Protein AF-A0A101WJJ1-F1 (afdb_monomer_lite)

Structure (mmCIF, N/CA/C/O backbone):
data_AF-A0A101WJJ1-F1
#
_entry.id   AF-A0A101WJJ1-F1
#
loop_
_atom_site.group_PDB
_atom_site.id
_atom_site.type_symbol
_atom_site.label_atom_id
_atom_site.label_alt_id
_atom_site.label_comp_id
_atom_site.label_asym_id
_atom_site.label_entity_id
_atom_site.label_seq_id
_atom_site.pdbx_PDB_ins_code
_atom_site.Cartn_x
_atom_site.Cartn_y
_atom_site.Cartn_z
_atom_site.occupancy
_atom_site.B_iso_or_equiv
_atom_site.auth_seq_id
_atom_site.auth_comp_id
_atom_site.auth_asym_id
_atom_site.auth_atom_id
_atom_site.pdbx_PDB_model_num
ATOM 1 N N . MET A 1 1 ? -9.192 2.377 23.692 1.00 79.06 1 MET A N 1
ATOM 2 C CA . MET A 1 1 ? -8.412 3.041 22.620 1.00 79.06 1 MET A CA 1
ATOM 3 C C . MET A 1 1 ? -8.232 2.015 21.524 1.00 79.06 1 MET A C 1
ATOM 5 O O . MET A 1 1 ? -8.063 0.861 21.877 1.00 79.06 1 MET A O 1
ATOM 9 N N . HIS A 1 2 ? -8.340 2.397 20.256 1.00 86.44 2 HIS A N 1
ATOM 10 C CA . HIS A 1 2 ? -8.166 1.474 19.135 1.00 86.44 2 HIS A CA 1
ATOM 11 C C . HIS A 1 2 ? -7.116 2.035 18.180 1.00 86.44 2 HIS A C 1
ATOM 13 O O . HIS A 1 2 ? -6.991 3.258 18.056 1.00 86.44 2 HIS A O 1
ATOM 19 N N . PHE A 1 3 ? -6.384 1.140 17.533 1.00 87.38 3 PHE A N 1
ATOM 20 C CA . PHE A 1 3 ? -5.294 1.421 16.612 1.00 87.38 3 PHE A CA 1
ATOM 21 C C . PHE A 1 3 ? -5.567 0.712 15.295 1.00 87.38 3 PHE A C 1
ATOM 23 O O . PHE A 1 3 ? -6.007 -0.435 15.298 1.00 87.38 3 PHE A O 1
ATOM 30 N N . LEU A 1 4 ? -5.295 1.388 14.184 1.00 89.50 4 LEU A N 1
ATOM 31 C CA . LEU A 1 4 ? -5.219 0.733 12.885 1.00 89.50 4 LEU A CA 1
ATOM 32 C C . LEU A 1 4 ? -3.773 0.270 12.694 1.00 89.50 4 LEU A C 1
ATOM 34 O O . LEU A 1 4 ? -2.851 1.089 12.707 1.00 89.50 4 LEU A O 1
ATOM 38 N N . ILE A 1 5 ? -3.583 -1.034 12.561 1.00 90.75 5 ILE A N 1
ATOM 39 C CA . ILE A 1 5 ? -2.303 -1.649 12.225 1.00 90.75 5 ILE A CA 1
ATOM 40 C C . ILE A 1 5 ? -2.316 -1.884 10.722 1.00 90.75 5 ILE A C 1
ATOM 42 O O . ILE A 1 5 ? -3.301 -2.407 10.200 1.00 90.75 5 ILE A O 1
ATOM 46 N N . VAL A 1 6 ? -1.257 -1.460 10.041 1.00 90.88 6 VAL A N 1
ATOM 47 C CA . VAL A 1 6 ? -1.118 -1.576 8.591 1.00 90.88 6 VAL A CA 1
ATOM 48 C C . VAL A 1 6 ? 0.263 -2.123 8.263 1.00 90.88 6 VAL A C 1
ATOM 50 O O . VAL A 1 6 ? 1.258 -1.664 8.819 1.00 90.88 6 VAL A O 1
ATOM 53 N N . ASP A 1 7 ? 0.309 -3.073 7.347 1.00 92.38 7 ASP A N 1
ATOM 54 C CA . ASP A 1 7 ? 1.522 -3.630 6.766 1.00 92.38 7 ASP A CA 1
ATOM 55 C C . ASP A 1 7 ? 1.484 -3.392 5.253 1.00 92.38 7 ASP A C 1
ATOM 57 O O . ASP A 1 7 ? 0.429 -3.525 4.625 1.00 92.38 7 ASP A O 1
ATOM 61 N N . PHE A 1 8 ? 2.602 -2.961 4.678 1.00 93.00 8 PHE A N 1
ATOM 62 C CA . PHE A 1 8 ? 2.689 -2.597 3.269 1.00 93.00 8 PHE A CA 1
ATOM 63 C C . PHE A 1 8 ? 3.858 -3.300 2.603 1.00 93.00 8 PHE A C 1
ATOM 65 O O . PHE A 1 8 ? 5.008 -3.112 2.998 1.00 93.00 8 PHE A O 1
ATOM 72 N N . GLU A 1 9 ? 3.575 -3.945 1.476 1.00 93.88 9 GLU A N 1
ATOM 73 C CA . GLU A 1 9 ? 4.617 -4.390 0.560 1.00 93.88 9 GLU A CA 1
ATOM 74 C C . GLU A 1 9 ? 4.823 -3.369 -0.552 1.00 93.88 9 GLU A C 1
ATOM 76 O O . GLU A 1 9 ? 3.885 -2.718 -1.025 1.00 93.88 9 GLU A O 1
ATOM 81 N N . PHE A 1 10 ? 6.071 -3.238 -0.999 1.00 91.94 10 PHE A N 1
ATOM 82 C CA . PHE A 1 10 ? 6.473 -2.223 -1.967 1.00 91.94 10 PHE A CA 1
ATOM 83 C C . PHE A 1 10 ? 7.179 -2.822 -3.180 1.00 91.94 10 PHE A C 1
ATOM 85 O O . PHE A 1 10 ? 7.909 -3.807 -3.074 1.00 91.94 10 PHE A O 1
ATOM 92 N N . THR A 1 11 ? 7.066 -2.151 -4.331 1.00 90.00 11 THR A N 1
ATOM 93 C CA . THR A 1 11 ? 7.931 -2.443 -5.475 1.00 90.00 11 THR A CA 1
ATOM 94 C C . THR A 1 11 ? 9.398 -2.290 -5.083 1.00 90.00 11 THR A C 1
ATOM 96 O O . THR A 1 11 ? 9.825 -1.299 -4.481 1.00 90.00 11 THR A O 1
ATOM 99 N N . MET A 1 12 ? 10.203 -3.277 -5.475 1.00 84.44 12 MET A N 1
ATOM 100 C CA . MET A 1 12 ? 11.640 -3.285 -5.231 1.00 84.44 12 MET A CA 1
ATOM 101 C C . MET A 1 12 ? 12.427 -3.349 -6.538 1.00 84.44 12 MET A C 1
ATOM 103 O O . MET A 1 12 ? 12.060 -4.027 -7.500 1.00 84.44 12 MET A O 1
ATOM 107 N N . HIS A 1 13 ? 13.557 -2.643 -6.555 1.00 76.06 13 HIS A N 1
ATOM 108 C CA . HIS A 1 13 ? 14.521 -2.685 -7.648 1.00 76.06 13 HIS A CA 1
ATOM 109 C C . HIS A 1 13 ? 15.937 -2.813 -7.087 1.00 76.06 13 HIS A C 1
ATOM 111 O O . HIS A 1 13 ? 16.302 -2.088 -6.150 1.00 76.06 13 HIS A O 1
ATOM 117 N N . LYS A 1 14 ? 16.776 -3.673 -7.681 1.00 70.31 14 LYS A N 1
ATOM 118 C CA . LYS A 1 14 ? 18.210 -3.742 -7.347 1.00 70.31 14 LYS A CA 1
ATOM 119 C C . LYS A 1 14 ? 18.856 -2.361 -7.454 1.00 70.31 14 LYS A C 1
ATOM 121 O O . LYS A 1 14 ? 18.474 -1.558 -8.303 1.00 70.31 14 LYS A O 1
ATOM 126 N N . ARG A 1 15 ? 19.824 -2.070 -6.571 1.00 62.88 15 ARG A N 1
ATOM 127 C CA . ARG A 1 15 ? 20.558 -0.784 -6.537 1.00 62.88 15 ARG A CA 1
ATOM 128 C C . ARG A 1 15 ? 21.272 -0.475 -7.861 1.00 62.88 15 ARG A C 1
ATOM 130 O O . ARG A 1 15 ? 21.386 0.694 -8.212 1.00 62.88 15 ARG A O 1
ATOM 137 N N . TYR A 1 16 ? 21.712 -1.497 -8.594 1.00 57.88 16 TYR A N 1
ATOM 138 C CA . TYR A 1 16 ? 22.286 -1.353 -9.932 1.00 57.88 16 TYR A CA 1
ATOM 139 C C . TYR A 1 16 ? 21.177 -1.295 -10.990 1.00 57.88 16 T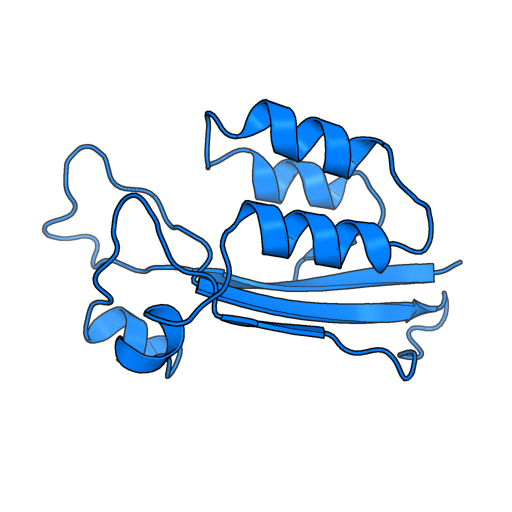YR A C 1
ATOM 141 O O . TYR A 1 16 ? 20.278 -2.131 -10.989 1.00 57.88 16 TYR A O 1
ATOM 149 N N . GLY A 1 17 ? 21.238 -0.301 -11.882 1.00 60.09 17 GLY A N 1
ATOM 150 C CA . GLY A 1 17 ? 20.276 -0.141 -12.979 1.00 60.09 17 GLY A CA 1
ATOM 151 C C . GLY A 1 17 ? 18.975 0.584 -12.618 1.00 60.09 17 GLY A C 1
ATOM 152 O O . GLY A 1 17 ? 18.056 0.584 -13.431 1.00 60.09 17 GLY A O 1
ATOM 153 N N . ARG A 1 18 ? 18.872 1.218 -11.438 1.00 61.28 18 ARG A N 1
ATOM 154 C CA . ARG A 1 18 ? 17.697 2.045 -11.118 1.00 61.28 18 ARG A CA 1
ATOM 155 C C . ARG A 1 18 ? 17.598 3.224 -12.094 1.00 61.28 18 ARG A C 1
ATOM 157 O O . ARG A 1 18 ? 18.594 3.937 -12.266 1.00 61.28 18 ARG A O 1
ATOM 164 N N . PRO A 1 19 ? 16.418 3.479 -12.687 1.00 65.00 19 PRO A N 1
ATOM 165 C CA . PRO A 1 19 ? 16.160 4.728 -13.388 1.00 65.00 19 PRO A CA 1
ATOM 166 C C . PRO A 1 19 ? 16.512 5.921 -12.493 1.00 65.00 19 PRO A C 1
ATOM 168 O O . PRO A 1 19 ? 16.314 5.872 -11.279 1.00 65.00 19 PRO A O 1
ATOM 171 N N . ARG A 1 20 ? 17.003 7.019 -13.087 1.00 69.56 20 ARG A N 1
ATOM 172 C CA . ARG A 1 20 ? 17.321 8.260 -12.345 1.00 69.56 20 ARG A CA 1
ATOM 173 C C . ARG A 1 20 ? 16.147 8.774 -11.506 1.00 69.56 20 ARG A C 1
ATOM 175 O O . ARG A 1 20 ? 16.364 9.459 -10.514 1.00 69.56 20 ARG A O 1
ATOM 182 N N . VAL A 1 21 ? 14.928 8.444 -11.915 1.00 76.44 21 VAL A N 1
ATOM 183 C CA . VAL A 1 21 ? 13.694 8.729 -11.196 1.00 76.44 21 VAL A CA 1
ATOM 184 C C . VAL A 1 21 ? 13.059 7.379 -10.899 1.00 76.44 21 VAL A C 1
ATOM 186 O O . VAL A 1 21 ? 12.402 6.828 -11.764 1.00 76.44 21 VAL A O 1
ATOM 189 N N . TRP A 1 22 ? 13.313 6.806 -9.726 1.00 82.69 22 TRP A N 1
ATOM 190 C CA . TRP A 1 22 ? 12.659 5.581 -9.262 1.00 82.69 22 TRP A CA 1
ATOM 191 C C . TRP A 1 22 ? 12.261 5.755 -7.803 1.00 82.69 22 TRP A C 1
ATOM 193 O O . TRP A 1 22 ? 13.031 6.302 -7.008 1.00 82.69 22 TRP A O 1
ATOM 203 N N . PHE A 1 23 ? 11.073 5.281 -7.450 1.00 83.88 23 PHE A N 1
ATOM 204 C CA . PHE A 1 23 ? 10.584 5.254 -6.080 1.00 83.88 23 PHE A CA 1
ATOM 205 C C . PHE A 1 23 ? 9.713 4.013 -5.870 1.00 83.88 23 PHE A C 1
ATOM 207 O O . PHE A 1 23 ? 9.075 3.563 -6.823 1.00 83.88 23 PHE 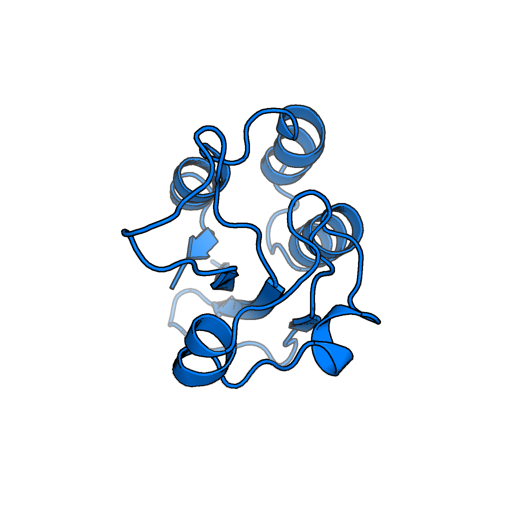A O 1
ATOM 214 N N . PRO A 1 24 ? 9.704 3.464 -4.645 1.00 86.69 24 PRO A N 1
ATOM 215 C CA . PRO A 1 24 ? 8.841 2.345 -4.313 1.00 86.69 24 PRO A CA 1
ATOM 216 C C . PRO A 1 24 ? 7.372 2.776 -4.366 1.00 86.69 24 PRO A C 1
ATOM 218 O O . PRO A 1 24 ? 7.017 3.872 -3.930 1.00 86.69 24 PRO A O 1
ATOM 221 N N . GLU A 1 25 ? 6.526 1.892 -4.876 1.00 91.00 25 GLU A N 1
ATOM 222 C CA . GLU A 1 25 ? 5.067 2.008 -4.870 1.00 91.00 25 GLU A CA 1
ATOM 223 C C . GLU A 1 25 ? 4.489 0.862 -4.045 1.00 91.00 25 GLU A C 1
ATOM 225 O O . GLU A 1 25 ? 5.048 -0.231 -4.062 1.00 91.00 25 GLU A O 1
ATOM 230 N N . ILE A 1 26 ? 3.389 1.099 -3.330 1.00 93.44 26 ILE A N 1
ATOM 231 C CA . ILE A 1 26 ? 2.698 0.050 -2.567 1.00 93.44 26 ILE A CA 1
ATOM 232 C C . ILE A 1 26 ? 2.071 -0.939 -3.551 1.00 93.44 26 ILE A C 1
ATOM 234 O O . ILE A 1 26 ? 1.417 -0.513 -4.504 1.00 93.44 26 ILE A O 1
ATOM 238 N N . ILE A 1 27 ? 2.269 -2.233 -3.311 1.00 95.44 27 ILE A N 1
ATOM 239 C CA . ILE A 1 27 ? 1.745 -3.331 -4.141 1.00 95.44 27 ILE A CA 1
ATOM 240 C C . ILE A 1 27 ? 0.882 -4.321 -3.367 1.00 95.44 27 ILE A C 1
ATOM 242 O O . ILE A 1 27 ? 0.094 -5.040 -3.975 1.00 95.44 27 ILE A O 1
ATOM 246 N N . GLU A 1 28 ? 0.956 -4.300 -2.042 1.00 96.69 28 GLU A N 1
ATOM 247 C CA . GLU A 1 28 ? 0.033 -4.995 -1.154 1.00 96.69 28 GLU A CA 1
ATOM 248 C C . GLU A 1 28 ? -0.181 -4.156 0.099 1.00 96.69 28 GLU A C 1
ATOM 250 O O . GLU A 1 28 ? 0.696 -3.403 0.529 1.00 96.69 28 GLU A O 1
ATOM 255 N N . VAL A 1 29 ? -1.369 -4.281 0.669 1.00 95.38 29 VAL A N 1
ATOM 256 C CA . VAL A 1 29 ? -1.698 -3.763 1.986 1.00 95.38 29 VAL A CA 1
ATOM 257 C C . VAL A 1 29 ? -2.392 -4.850 2.787 1.00 95.38 29 VAL A C 1
ATOM 259 O O . VAL A 1 29 ? -3.365 -5.432 2.309 1.00 95.38 29 VAL A O 1
ATOM 262 N N . GLY A 1 30 ? -1.934 -5.056 4.015 1.00 95.75 30 GLY A N 1
ATOM 263 C CA . GLY A 1 30 ? -2.671 -5.740 5.068 1.00 95.75 30 GLY A CA 1
ATOM 264 C C . GLY A 1 30 ? -3.055 -4.746 6.156 1.00 95.75 30 GLY A C 1
ATOM 265 O O . GLY A 1 30 ? -2.272 -3.864 6.501 1.00 95.75 30 GLY A O 1
ATOM 266 N N . ALA A 1 31 ? -4.267 -4.837 6.695 1.00 94.81 31 ALA A N 1
ATOM 267 C CA . ALA A 1 31 ? -4.700 -3.981 7.789 1.00 94.81 31 ALA A CA 1
ATOM 268 C C . ALA A 1 31 ? -5.665 -4.676 8.749 1.00 94.81 31 ALA A C 1
ATOM 270 O O . ALA A 1 31 ? -6.513 -5.477 8.354 1.00 94.81 31 ALA A O 1
ATOM 271 N N . VAL A 1 32 ? -5.564 -4.316 10.027 1.00 94.56 32 VAL A N 1
ATOM 272 C CA . VAL A 1 32 ? -6.437 -4.804 11.100 1.00 94.56 32 VAL A CA 1
ATOM 273 C C . VAL A 1 32 ? -6.566 -3.746 12.190 1.00 94.56 32 VAL A C 1
ATOM 275 O O . VAL A 1 32 ? -5.657 -2.947 12.419 1.00 94.56 32 VAL A O 1
ATOM 278 N N . VAL A 1 33 ? -7.704 -3.722 12.879 1.00 91.88 33 VAL A N 1
ATOM 279 C CA . VAL A 1 33 ? -7.884 -2.870 14.060 1.00 91.88 33 VAL A CA 1
ATOM 280 C C . VAL A 1 33 ? -7.513 -3.655 15.311 1.00 91.88 33 VAL A C 1
ATOM 282 O O . VAL A 1 33 ? -7.974 -4.776 15.492 1.00 91.88 33 VAL A O 1
ATOM 285 N N . ALA A 1 34 ? -6.726 -3.054 16.198 1.00 91.50 34 ALA A N 1
ATOM 286 C CA . ALA A 1 34 ? -6.422 -3.597 17.517 1.00 91.50 34 ALA A CA 1
ATOM 287 C C . ALA A 1 34 ? -6.905 -2.655 18.623 1.00 91.50 34 ALA A C 1
ATOM 289 O O . ALA A 1 34 ? -6.950 -1.436 18.438 1.00 91.50 34 ALA A O 1
ATOM 290 N N . ASP A 1 35 ? -7.267 -3.195 19.781 1.00 90.81 35 ASP A N 1
ATOM 291 C CA . ASP A 1 35 ? -7.579 -2.388 20.960 1.00 90.81 35 ASP A CA 1
ATOM 292 C C . ASP A 1 35 ? -6.319 -1.960 21.745 1.00 90.81 35 ASP A C 1
ATOM 294 O O . ASP A 1 35 ? -5.178 -2.190 21.344 1.00 90.81 35 ASP A O 1
ATOM 298 N N . GLY A 1 36 ? -6.528 -1.297 22.886 1.00 87.00 36 GLY A N 1
ATOM 299 C CA . GLY A 1 36 ? -5.459 -0.791 23.750 1.00 87.00 36 GLY A CA 1
ATOM 300 C C . GLY A 1 36 ? -4.627 -1.868 24.444 1.00 87.00 36 GLY A C 1
ATOM 301 O O . GLY A 1 36 ? -3.603 -1.535 25.034 1.00 87.00 36 GLY A O 1
ATOM 302 N N . TYR A 1 37 ? -5.061 -3.124 24.375 1.00 91.88 37 TYR A N 1
ATOM 303 C CA . TYR A 1 37 ? -4.393 -4.291 24.939 1.00 91.88 37 TYR A CA 1
ATOM 304 C C . TYR A 1 37 ? -3.760 -5.170 23.850 1.00 91.88 37 TYR A C 1
ATOM 306 O O . TYR A 1 37 ? -3.169 -6.199 24.169 1.00 91.88 37 TYR A O 1
ATOM 314 N N . GLY A 1 38 ? -3.849 -4.759 22.578 1.00 86.00 38 GLY A N 1
ATOM 315 C CA . GLY A 1 38 ? -3.319 -5.501 21.436 1.00 86.00 38 GLY A CA 1
ATOM 316 C C . GLY A 1 38 ? -4.241 -6.614 20.936 1.00 86.00 38 GLY A C 1
ATOM 317 O O . GLY A 1 38 ? -3.803 -7.441 20.140 1.00 86.00 38 GLY A O 1
ATOM 318 N N . VAL A 1 39 ? -5.505 -6.654 21.375 1.00 92.00 39 VAL A N 1
ATOM 319 C CA . VAL A 1 39 ? -6.480 -7.632 20.878 1.00 92.00 39 VAL A CA 1
ATOM 320 C C . VAL A 1 39 ? -6.942 -7.208 19.488 1.00 92.00 39 VAL A C 1
ATOM 322 O O . VAL A 1 39 ? -7.489 -6.114 19.319 1.00 92.00 39 VAL A O 1
ATOM 325 N N . LEU A 1 40 ? -6.711 -8.075 18.498 1.00 91.31 40 LEU A N 1
ATOM 326 C CA . LEU A 1 40 ? -7.158 -7.871 17.120 1.00 91.31 40 LEU A CA 1
ATOM 327 C C . LEU A 1 40 ? -8.680 -8.009 17.025 1.00 91.31 40 LEU A C 1
ATOM 329 O O . LEU A 1 40 ? -9.271 -8.910 17.615 1.00 91.31 40 LEU A O 1
ATOM 333 N N . GLN A 1 41 ? -9.302 -7.114 16.270 1.00 88.81 41 GLN A N 1
ATOM 334 C CA . GLN A 1 41 ? -10.716 -7.175 15.915 1.00 88.81 41 GLN A CA 1
ATOM 335 C C . GLN A 1 41 ? -10.921 -8.108 14.714 1.00 88.81 41 GLN A C 1
ATOM 337 O O . GLN A 1 41 ? -10.028 -8.262 13.883 1.00 88.81 41 GLN A O 1
ATOM 342 N N . ASP A 1 42 ? -12.131 -8.653 14.568 1.00 86.44 42 ASP A N 1
ATOM 343 C CA . ASP A 1 42 ? -12.465 -9.615 13.501 1.00 86.44 42 ASP A CA 1
ATOM 344 C C . ASP A 1 42 ? -12.375 -9.026 12.081 1.00 86.44 42 ASP A C 1
ATOM 346 O O . ASP A 1 42 ? -12.327 -9.754 11.090 1.00 86.44 42 ASP A O 1
ATOM 350 N N . THR A 1 43 ? -12.376 -7.696 11.955 1.00 82.94 43 THR A N 1
ATOM 351 C CA . THR A 1 43 ? -12.294 -7.025 10.653 1.00 82.94 43 THR A CA 1
ATOM 352 C C . THR A 1 43 ? -10.843 -6.909 10.200 1.00 82.94 43 THR A C 1
ATOM 354 O O . THR A 1 43 ? -10.093 -6.055 10.678 1.00 82.94 43 THR A O 1
ATOM 357 N N . VAL A 1 44 ? -10.480 -7.746 9.230 1.00 91.75 44 VAL A N 1
ATOM 358 C CA . VAL A 1 44 ? -9.189 -7.729 8.535 1.00 91.75 44 VAL A CA 1
ATOM 359 C C . VAL A 1 44 ? -9.404 -7.285 7.090 1.00 91.75 44 VAL A C 1
ATOM 361 O O . VAL A 1 44 ? -10.406 -7.627 6.462 1.00 91.75 44 VAL A O 1
ATOM 364 N N . TYR A 1 45 ? -8.453 -6.531 6.556 1.00 95.38 45 TYR A N 1
ATOM 365 C CA . TYR A 1 45 ? -8.432 -6.080 5.174 1.00 95.38 45 TYR A CA 1
ATOM 366 C C . TYR A 1 45 ? -7.110 -6.464 4.531 1.00 95.38 45 TYR A C 1
ATOM 368 O O . TYR A 1 45 ? -6.058 -6.230 5.111 1.00 95.38 45 TYR A O 1
ATOM 376 N N . ASN A 1 46 ? -7.171 -7.038 3.333 1.00 97.06 46 ASN A N 1
ATOM 377 C CA . ASN A 1 46 ? -6.000 -7.294 2.507 1.00 97.06 46 ASN A CA 1
ATOM 378 C C . ASN A 1 46 ? -6.338 -6.970 1.056 1.00 97.06 46 ASN A C 1
ATOM 380 O O . ASN A 1 46 ? -7.434 -7.300 0.592 1.00 97.06 46 ASN A O 1
ATOM 384 N N . ALA A 1 47 ? -5.416 -6.335 0.342 1.00 97.62 47 ALA A N 1
ATOM 385 C CA . ALA A 1 47 ? -5.591 -6.050 -1.075 1.00 97.62 47 ALA A CA 1
ATOM 386 C C . ALA A 1 47 ? -4.250 -5.900 -1.794 1.00 97.62 47 ALA A C 1
ATOM 388 O O . ALA A 1 47 ? -3.342 -5.238 -1.294 1.00 97.62 47 ALA A O 1
ATOM 389 N N . PHE A 1 48 ? -4.179 -6.415 -3.023 1.00 98.31 48 PHE A N 1
ATOM 390 C CA . PHE A 1 48 ? -3.138 -6.016 -3.964 1.00 98.31 48 PHE A CA 1
ATOM 391 C C . PHE A 1 48 ? -3.440 -4.633 -4.528 1.00 98.31 48 PHE A C 1
ATOM 393 O O . PHE A 1 48 ? -4.588 -4.317 -4.853 1.00 98.31 48 PHE A O 1
ATOM 400 N N . VAL A 1 49 ? -2.400 -3.821 -4.674 1.00 96.62 49 VAL A N 1
ATOM 401 C CA . VAL A 1 49 ? -2.471 -2.460 -5.205 1.00 96.62 49 VAL A CA 1
ATOM 402 C C . VAL A 1 49 ? -1.739 -2.421 -6.537 1.00 96.62 49 VAL A C 1
ATOM 404 O O . VAL A 1 49 ? -0.619 -2.912 -6.659 1.00 96.62 49 VAL A O 1
ATOM 407 N N . LYS A 1 50 ? -2.371 -1.837 -7.554 1.00 96.44 50 LYS A N 1
ATOM 408 C CA . LYS A 1 50 ? -1.769 -1.702 -8.878 1.00 96.44 50 LYS A CA 1
ATOM 409 C C . LYS A 1 50 ? -0.846 -0.474 -8.923 1.00 96.44 50 LYS A C 1
ATOM 411 O O . LYS A 1 50 ? -1.354 0.647 -8.830 1.00 96.44 50 LYS A O 1
ATOM 416 N N . PRO A 1 51 ? 0.477 -0.643 -9.113 1.00 92.75 51 PRO A N 1
ATOM 417 C CA . PRO A 1 51 ? 1.399 0.476 -9.258 1.00 92.75 51 PRO A CA 1
ATOM 418 C C . PRO A 1 51 ? 1.145 1.226 -10.571 1.00 92.75 51 PRO A C 1
ATOM 420 O O . PRO A 1 51 ? 0.850 0.624 -11.607 1.00 92.75 51 PRO A O 1
ATOM 423 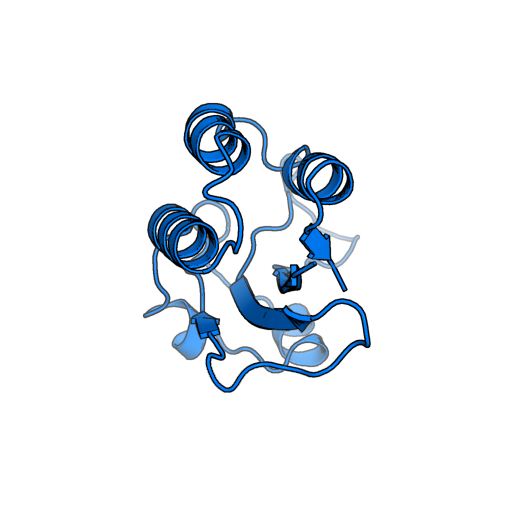N N . GLN A 1 52 ? 1.269 2.552 -10.529 1.00 91.56 52 GLN A N 1
ATOM 424 C CA . GLN A 1 52 ? 0.971 3.440 -11.652 1.00 91.56 52 GLN A CA 1
ATOM 425 C C . GLN A 1 52 ? 2.233 3.832 -12.425 1.00 91.56 52 GLN A C 1
ATOM 427 O O . GLN A 1 52 ? 2.196 3.922 -13.653 1.00 91.56 52 GLN A O 1
ATOM 432 N N . PHE A 1 53 ? 3.344 4.084 -11.730 1.00 87.50 53 PHE A N 1
ATOM 433 C CA . PHE A 1 53 ? 4.567 4.590 -12.360 1.00 87.50 53 PHE A CA 1
ATOM 434 C C . PHE A 1 53 ? 5.462 3.457 -12.872 1.00 87.50 53 PHE A C 1
ATOM 436 O O . PHE A 1 53 ? 6.026 3.560 -13.962 1.00 87.50 53 PHE A O 1
ATOM 443 N N . TRP A 1 54 ? 5.548 2.360 -12.119 1.00 89.38 54 TRP A N 1
ATOM 444 C CA . TRP A 1 54 ? 6.357 1.179 -12.420 1.00 89.38 54 TRP A CA 1
ATOM 445 C C . TRP A 1 54 ? 5.484 -0.087 -12.388 1.00 89.38 54 TRP A C 1
ATOM 447 O O . TRP A 1 54 ? 5.637 -0.922 -11.499 1.00 89.38 54 TRP A O 1
ATOM 457 N N . PRO A 1 55 ? 4.578 -0.277 -13.371 1.00 91.50 55 PRO A N 1
ATOM 458 C CA . PRO A 1 55 ? 3.558 -1.333 -13.348 1.00 91.50 55 PRO A CA 1
ATOM 459 C C . PRO A 1 55 ? 4.102 -2.766 -13.488 1.00 91.50 55 PRO A C 1
ATOM 461 O O . PRO A 1 55 ? 3.323 -3.717 -13.463 1.00 91.50 55 PRO A O 1
ATOM 464 N N . ARG A 1 56 ? 5.415 -2.935 -13.692 1.00 92.25 56 ARG A N 1
ATOM 465 C CA . ARG A 1 56 ? 6.065 -4.238 -13.871 1.00 92.25 56 ARG A CA 1
ATOM 466 C C . ARG A 1 56 ? 6.831 -4.636 -12.614 1.00 92.25 56 ARG A C 1
ATOM 468 O O . ARG A 1 56 ? 7.775 -3.947 -12.227 1.00 92.25 56 ARG A O 1
ATOM 475 N N . ILE A 1 57 ? 6.466 -5.776 -12.037 1.00 92.00 57 ILE A N 1
ATOM 476 C CA . ILE A 1 57 ? 7.183 -6.409 -10.930 1.00 92.00 57 ILE A CA 1
ATOM 477 C C . ILE A 1 57 ? 8.445 -7.083 -11.466 1.00 92.00 57 ILE A C 1
ATOM 479 O O . ILE A 1 57 ? 8.422 -7.778 -12.483 1.00 92.00 57 ILE A O 1
ATOM 483 N N . SER A 1 58 ? 9.565 -6.844 -10.786 1.00 90.38 58 SER A N 1
ATOM 484 C CA . SER A 1 58 ? 10.830 -7.519 -11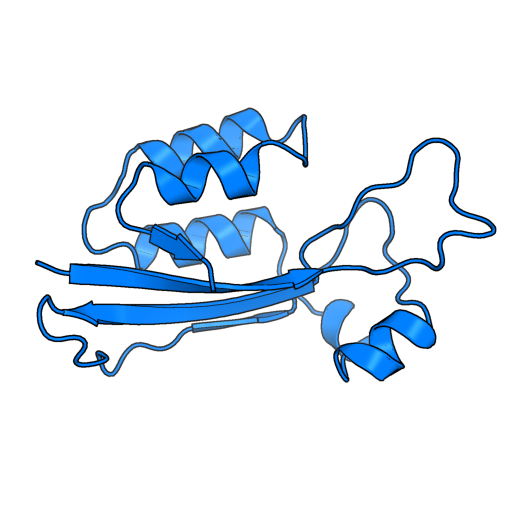.071 1.00 90.38 58 SER A CA 1
ATOM 485 C C . SER A 1 58 ? 10.862 -8.903 -10.421 1.00 90.38 58 SER A C 1
ATOM 487 O O . SER A 1 58 ? 10.260 -9.106 -9.369 1.00 90.38 58 SER A O 1
ATOM 489 N N . GLU A 1 59 ? 11.624 -9.839 -10.992 1.00 90.88 59 GLU A N 1
ATOM 490 C CA . GLU A 1 59 ? 11.817 -11.172 -10.396 1.00 90.88 59 GLU A CA 1
ATOM 491 C C . GLU A 1 59 ? 12.365 -11.096 -8.966 1.00 90.88 59 GLU A C 1
ATOM 493 O O . GLU A 1 59 ? 11.969 -11.879 -8.112 1.00 90.88 59 GLU A O 1
ATOM 498 N N . ASP A 1 60 ? 13.226 -10.115 -8.679 1.00 89.00 60 ASP A N 1
ATOM 499 C CA . ASP A 1 60 ? 13.747 -9.887 -7.330 1.00 89.00 60 ASP A CA 1
ATOM 500 C C . ASP A 1 60 ? 12.644 -9.479 -6.349 1.00 89.00 60 ASP A C 1
ATOM 502 O O . ASP A 1 60 ? 12.618 -9.941 -5.212 1.00 89.00 60 ASP A O 1
ATOM 506 N N . CYS A 1 61 ? 11.726 -8.613 -6.785 1.00 91.00 61 CYS A N 1
ATOM 507 C CA . CYS A 1 61 ? 10.596 -8.193 -5.968 1.00 91.00 61 CYS A CA 1
ATOM 508 C C . CYS A 1 61 ? 9.673 -9.384 -5.681 1.00 91.00 61 CYS A C 1
ATOM 510 O O . CYS A 1 61 ? 9.287 -9.582 -4.531 1.00 91.00 61 CYS A O 1
ATOM 512 N N . THR A 1 62 ? 9.390 -10.218 -6.687 1.00 94.19 62 THR A N 1
ATOM 513 C CA . THR A 1 62 ? 8.669 -11.486 -6.496 1.00 94.19 62 THR A CA 1
ATOM 514 C C . THR A 1 62 ? 9.424 -12.435 -5.566 1.00 94.19 62 THR A C 1
ATOM 516 O O . THR A 1 62 ? 8.813 -13.051 -4.706 1.00 94.19 62 THR A O 1
ATOM 519 N N . GLY A 1 63 ? 10.748 -12.542 -5.682 1.00 92.88 63 GLY A N 1
ATOM 520 C CA . GLY A 1 63 ? 11.553 -13.421 -4.831 1.00 92.88 63 GLY A CA 1
ATOM 521 C C . GLY A 1 63 ? 11.543 -13.034 -3.349 1.00 92.88 63 GLY A C 1
ATOM 522 O O . GLY A 1 63 ? 11.719 -13.902 -2.499 1.00 92.88 63 GLY A O 1
ATOM 523 N N . ILE A 1 64 ? 11.335 -11.750 -3.041 1.00 91.19 64 ILE A N 1
ATOM 524 C CA . ILE A 1 64 ? 11.256 -11.233 -1.666 1.0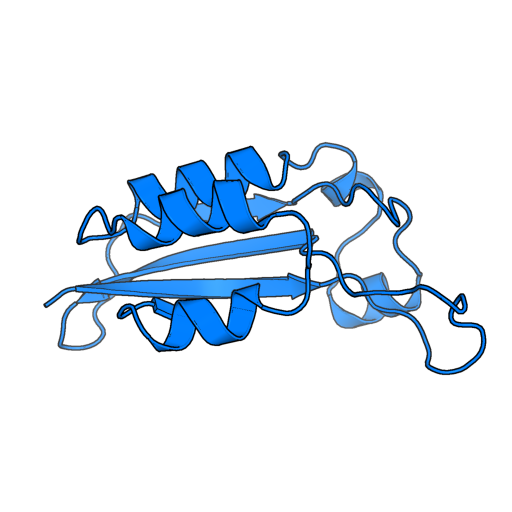0 91.19 64 ILE A CA 1
ATOM 525 C C . ILE A 1 64 ? 9.824 -11.297 -1.125 1.00 91.19 64 ILE A C 1
ATOM 527 O O . ILE A 1 64 ? 9.623 -11.758 -0.008 1.00 91.19 64 ILE A O 1
ATOM 531 N N . THR A 1 65 ? 8.850 -10.832 -1.908 1.00 92.62 65 THR A N 1
ATOM 532 C CA . THR A 1 65 ? 7.456 -10.642 -1.455 1.00 92.62 65 THR A CA 1
ATOM 533 C C . THR A 1 65 ? 6.555 -11.846 -1.741 1.00 92.62 65 THR A C 1
ATOM 535 O O . THR A 1 65 ? 5.497 -11.989 -1.147 1.00 92.62 65 THR A O 1
ATOM 538 N N . GLY A 1 66 ? 6.931 -12.710 -2.687 1.00 95.62 66 GLY A N 1
ATOM 539 C CA . GLY A 1 66 ? 6.060 -13.754 -3.236 1.00 95.62 66 GLY A CA 1
ATOM 540 C C . GLY A 1 66 ? 4.997 -13.243 -4.220 1.00 95.62 66 GLY A C 1
ATOM 541 O O . GLY A 1 66 ? 4.291 -14.052 -4.816 1.00 95.62 66 GLY A O 1
ATOM 542 N N . ILE A 1 67 ? 4.899 -11.927 -4.434 1.00 96.06 67 ILE A N 1
ATOM 543 C CA . ILE A 1 67 ? 3.878 -11.304 -5.282 1.00 96.06 67 ILE A CA 1
ATOM 544 C C . ILE A 1 67 ? 4.284 -11.403 -6.755 1.00 96.06 67 ILE A C 1
ATOM 546 O O . ILE A 1 67 ? 5.378 -10.992 -7.161 1.00 96.06 67 ILE A O 1
ATOM 550 N N . HIS A 1 68 ? 3.384 -11.921 -7.586 1.00 96.19 68 HIS A N 1
ATOM 551 C CA . HIS A 1 68 ? 3.562 -12.033 -9.028 1.00 96.19 68 HIS A CA 1
ATOM 552 C C . HIS A 1 68 ? 2.850 -10.907 -9.786 1.00 96.19 68 HIS A C 1
ATOM 554 O O . HIS A 1 68 ? 1.886 -10.302 -9.323 1.00 96.19 68 HIS A O 1
ATOM 560 N N . GLN A 1 69 ? 3.273 -10.679 -11.033 1.00 96.56 69 GLN A N 1
ATOM 561 C CA . GLN A 1 69 ? 2.665 -9.677 -11.919 1.00 96.56 69 GLN A CA 1
ATOM 562 C C . GLN A 1 69 ? 1.136 -9.820 -12.037 1.00 96.56 69 GLN A C 1
ATOM 564 O O . GLN A 1 69 ? 0.418 -8.824 -12.033 1.00 96.56 69 GLN A O 1
ATOM 569 N N . ARG A 1 70 ? 0.629 -11.056 -12.105 1.00 96.31 70 ARG A N 1
ATOM 570 C CA . ARG A 1 70 ? -0.812 -11.340 -12.219 1.00 96.31 70 ARG A CA 1
ATOM 571 C C . ARG A 1 70 ? -1.625 -10.879 -11.003 1.00 96.31 70 ARG A C 1
ATOM 573 O O . ARG A 1 70 ? -2.812 -10.590 -11.153 1.00 96.31 70 ARG A O 1
ATOM 580 N N . ASP A 1 71 ? -0.989 -10.830 -9.831 1.00 96.12 71 ASP A N 1
ATOM 581 C CA . ASP A 1 71 ? -1.633 -10.503 -8.559 1.00 96.12 71 ASP A CA 1
ATOM 582 C C . ASP A 1 71 ? -1.918 -8.994 -8.503 1.00 96.12 71 ASP A C 1
ATOM 584 O O . ASP A 1 71 ? -3.026 -8.571 -8.179 1.00 96.12 71 ASP A O 1
ATOM 588 N N . ILE A 1 72 ? -0.957 -8.175 -8.949 1.00 95.62 72 ILE A N 1
ATOM 589 C CA . ILE A 1 72 ? -1.087 -6.710 -8.978 1.00 95.62 72 ILE A CA 1
ATOM 590 C C . ILE A 1 72 ? -1.809 -6.171 -10.222 1.00 95.62 72 ILE A C 1
ATOM 592 O O . ILE A 1 72 ? -2.315 -5.050 -10.204 1.00 95.62 72 ILE A O 1
ATOM 596 N N . GLU A 1 73 ? -1.881 -6.933 -11.319 1.00 95.44 73 GLU A N 1
ATOM 597 C CA . GLU A 1 73 ? -2.531 -6.486 -12.563 1.00 95.44 73 GLU A CA 1
ATOM 598 C C . GLU A 1 73 ? -4.016 -6.163 -12.375 1.00 95.44 73 GLU A C 1
ATOM 600 O O . GLU A 1 73 ? -4.524 -5.215 -12.994 1.00 95.44 73 GLU A O 1
ATOM 605 N N . HIS A 1 74 ? -4.656 -6.935 -11.494 1.00 92.94 74 HIS A N 1
ATOM 606 C CA . HIS A 1 74 ? -6.050 -6.817 -11.071 1.00 92.94 74 HIS A CA 1
ATOM 607 C C . HIS A 1 74 ? -6.192 -6.160 -9.691 1.00 92.94 74 HIS A C 1
ATOM 609 O O . HIS A 1 74 ? -7.290 -6.139 -9.135 1.00 92.94 74 HIS A O 1
ATOM 615 N N . GLY A 1 75 ? -5.093 -5.637 -9.140 1.00 95.94 75 GLY A N 1
ATOM 616 C CA . GLY A 1 75 ? -5.095 -4.906 -7.883 1.00 95.94 75 GLY A CA 1
ATOM 617 C C . GLY A 1 75 ? -5.943 -3.636 -7.961 1.00 95.94 75 GLY A C 1
ATOM 618 O O . GLY A 1 75 ? -6.176 -3.074 -9.036 1.00 95.94 75 GLY A O 1
ATOM 619 N N . ILE A 1 76 ? -6.393 -3.172 -6.800 1.00 97.00 76 ILE A N 1
ATOM 620 C CA . ILE A 1 76 ? -7.133 -1.914 -6.676 1.00 97.00 76 ILE A CA 1
ATOM 621 C C . ILE A 1 76 ? -6.211 -0.715 -6.916 1.00 97.00 76 ILE A C 1
ATOM 623 O O . ILE A 1 76 ? -4.983 -0.827 -6.853 1.00 97.00 76 ILE A O 1
ATOM 627 N N . SER A 1 77 ? -6.789 0.460 -7.163 1.00 94.62 77 SER A N 1
ATOM 628 C CA . SER A 1 77 ? -5.999 1.689 -7.220 1.00 94.62 77 SER A CA 1
ATOM 629 C C . SER A 1 77 ? -5.479 2.076 -5.833 1.00 94.62 77 SER A C 1
ATOM 631 O O . SER A 1 77 ? -6.061 1.734 -4.797 1.00 94.62 77 SER A O 1
ATOM 633 N N . PHE A 1 78 ? -4.395 2.845 -5.805 1.00 90.38 78 PHE A N 1
ATOM 634 C CA . PHE A 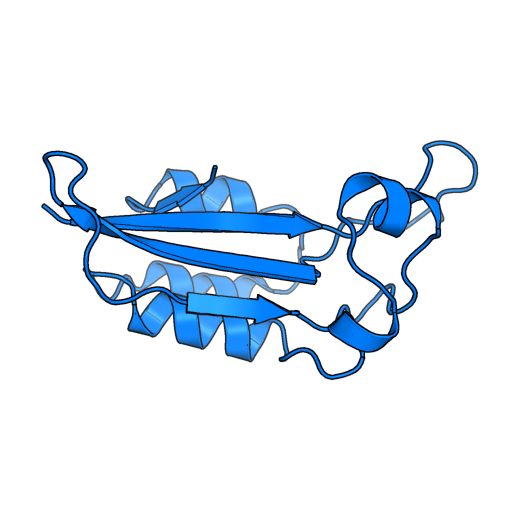1 78 ? -3.849 3.388 -4.565 1.00 90.38 78 PHE A CA 1
ATOM 635 C C . PHE A 1 78 ? -4.885 4.235 -3.795 1.00 90.38 78 PHE A C 1
ATOM 637 O O . PHE A 1 78 ? -4.982 4.159 -2.571 1.00 90.38 78 PHE A O 1
ATOM 644 N N . GLU A 1 79 ? -5.720 5.003 -4.496 1.00 87.56 79 GLU A N 1
ATOM 645 C CA . GLU A 1 79 ? -6.795 5.807 -3.903 1.00 87.56 79 GLU A CA 1
ATOM 646 C C . GLU A 1 79 ? -7.882 4.937 -3.267 1.00 87.56 79 GLU A C 1
ATOM 648 O O . GLU A 1 79 ? -8.355 5.249 -2.172 1.00 87.56 79 GLU A O 1
ATOM 653 N N . GLN A 1 80 ? -8.266 3.838 -3.926 1.00 93.06 80 GLN A N 1
ATOM 654 C CA . GLN A 1 80 ? -9.222 2.871 -3.379 1.00 93.06 80 GLN A CA 1
ATOM 655 C C . GLN A 1 80 ? -8.671 2.204 -2.114 1.00 93.06 80 GLN A C 1
ATOM 657 O O . GLN A 1 80 ? -9.405 2.021 -1.139 1.00 93.06 80 GLN A O 1
ATOM 662 N N . MET A 1 81 ? -7.370 1.904 -2.100 1.00 93.94 81 MET A N 1
ATOM 663 C CA . MET A 1 81 ? -6.681 1.391 -0.919 1.00 93.94 81 MET A CA 1
ATOM 664 C C . MET A 1 81 ? -6.741 2.393 0.240 1.00 93.94 81 MET A C 1
ATOM 666 O O . MET A 1 81 ? -7.195 2.036 1.328 1.00 93.94 81 MET A O 1
ATOM 670 N N . LEU A 1 82 ? -6.384 3.662 0.007 1.00 88.38 82 LEU A N 1
ATOM 671 C CA . LEU A 1 82 ? -6.462 4.704 1.037 1.00 88.38 82 LEU A CA 1
ATOM 672 C C . LEU A 1 82 ? -7.886 4.895 1.568 1.00 88.38 82 LEU A C 1
ATOM 674 O O . LEU A 1 82 ? -8.080 5.091 2.768 1.00 88.38 82 LEU A O 1
ATOM 678 N N . GLN A 1 83 ? -8.881 4.848 0.682 1.00 87.88 83 GLN A N 1
ATOM 679 C CA . GLN A 1 83 ? -10.283 4.975 1.063 1.00 87.88 83 GLN A CA 1
ATOM 680 C C . GLN A 1 83 ? -10.723 3.829 1.984 1.00 87.88 83 GLN A C 1
ATOM 682 O O . GLN A 1 83 ? -11.424 4.078 2.966 1.00 87.88 83 GLN A O 1
ATOM 687 N N . SER A 1 84 ? -10.277 2.603 1.703 1.00 91.69 84 SER A N 1
ATOM 688 C CA . SER A 1 84 ? -10.571 1.424 2.525 1.00 91.69 84 SER A CA 1
ATOM 689 C C . SER A 1 84 ? -9.920 1.535 3.907 1.00 91.69 84 SER A C 1
ATOM 691 O O . SER A 1 84 ? -10.597 1.379 4.923 1.00 91.69 84 SER A O 1
ATOM 693 N N . LEU A 1 85 ? -8.642 1.933 3.971 1.00 89.38 85 LEU A N 1
ATOM 694 C CA . LEU A 1 85 ? -7.954 2.182 5.245 1.00 89.38 85 LEU A CA 1
ATOM 695 C C . LEU A 1 85 ? -8.630 3.290 6.066 1.00 89.38 85 LEU A C 1
ATOM 697 O O . LEU A 1 85 ? -8.752 3.178 7.286 1.00 89.38 85 LEU A O 1
ATOM 701 N N . TRP A 1 86 ? -9.117 4.349 5.413 1.00 86.56 86 TRP A N 1
ATOM 702 C CA . TRP A 1 86 ? -9.854 5.415 6.094 1.00 86.56 86 TRP A CA 1
ATOM 703 C C . TRP A 1 86 ? -11.176 4.935 6.687 1.00 86.56 86 TRP A C 1
ATOM 705 O O . TRP A 1 86 ? -11.510 5.325 7.804 1.00 86.56 86 TRP A O 1
ATOM 715 N N . GLN A 1 87 ? -11.900 4.066 5.981 1.00 87.38 87 GLN A N 1
ATOM 716 C CA . GLN A 1 87 ? -13.139 3.473 6.488 1.00 87.38 87 GLN A CA 1
ATOM 717 C C . GLN A 1 87 ? -12.899 2.566 7.700 1.00 87.38 87 GLN A C 1
ATOM 719 O O . GLN A 1 87 ? -13.740 2.525 8.595 1.00 87.38 87 GLN A O 1
ATOM 724 N N . MET A 1 88 ? -11.755 1.879 7.756 1.00 88.31 88 MET A N 1
ATOM 725 C CA . MET A 1 88 ? -11.373 1.046 8.902 1.00 88.31 88 MET A CA 1
ATOM 726 C C . MET A 1 88 ? -10.860 1.846 10.101 1.00 88.31 88 MET A C 1
ATOM 728 O O . MET A 1 88 ? -10.864 1.340 11.223 1.00 88.31 88 MET A O 1
ATOM 732 N N . SER A 1 89 ? -10.375 3.070 9.881 1.00 83.31 89 SER A N 1
ATOM 733 C CA . SER A 1 89 ? -9.728 3.859 10.926 1.00 83.31 89 SER A CA 1
ATOM 734 C C . SER A 1 89 ? -10.691 4.130 12.099 1.00 83.31 89 SER A C 1
ATOM 736 O O . SER A 1 89 ? -11.714 4.794 11.906 1.00 83.31 89 SER A O 1
ATOM 738 N N . PRO A 1 90 ? -10.371 3.697 13.340 1.00 77.25 90 PRO A N 1
ATOM 739 C CA . PRO A 1 90 ? -11.283 3.795 14.492 1.00 77.25 90 PRO A CA 1
ATOM 740 C C . PRO A 1 90 ? -11.690 5.225 14.856 1.00 77.25 90 PRO A C 1
ATOM 742 O O . PRO A 1 90 ? -12.748 5.476 15.429 1.00 77.25 90 PRO A O 1
ATOM 745 N N . THR A 1 91 ? -10.829 6.178 14.528 1.00 72.25 91 THR A N 1
ATOM 746 C CA . THR A 1 91 ? -11.163 7.594 14.433 1.00 72.25 91 THR A CA 1
ATOM 747 C C . THR A 1 91 ? -11.108 7.950 12.960 1.00 72.25 91 THR A C 1
ATOM 749 O O . THR A 1 91 ? -10.074 7.696 12.346 1.00 72.25 91 THR A O 1
ATOM 752 N N . GLN A 1 92 ? -12.183 8.521 12.398 1.00 64.94 92 GLN A N 1
ATOM 753 C CA . GLN A 1 92 ? -12.233 9.024 11.015 1.00 64.94 92 GLN A CA 1
ATOM 754 C C . GLN A 1 92 ? -11.285 10.212 10.862 1.00 64.94 92 GLN A C 1
ATOM 756 O O . GLN A 1 92 ? -11.678 11.381 10.807 1.00 64.94 92 GLN A O 1
ATOM 761 N N . ASP A 1 93 ? -10.004 9.895 10.880 1.00 61.59 93 ASP A N 1
ATOM 762 C CA . ASP A 1 93 ? -8.951 10.861 10.958 1.00 61.59 93 ASP A CA 1
ATOM 763 C C . ASP A 1 93 ? -8.934 11.637 9.643 1.00 61.59 93 ASP A C 1
ATOM 765 O O . ASP A 1 93 ? -8.806 11.078 8.549 1.00 61.59 93 ASP A O 1
ATOM 769 N N . LYS A 1 94 ? -9.098 12.959 9.756 1.00 57.91 94 LYS A N 1
ATOM 770 C CA . LYS A 1 94 ? -9.029 13.893 8.624 1.00 57.91 94 LYS A CA 1
ATOM 771 C C . LYS A 1 94 ? -7.675 13.809 7.930 1.00 57.91 94 LYS A C 1
ATOM 773 O O . LYS A 1 94 ? -7.535 14.258 6.791 1.00 57.91 94 LYS A O 1
ATOM 778 N N . SER A 1 95 ? -6.701 13.224 8.614 1.00 58.16 95 SER A N 1
ATOM 779 C CA . SER A 1 95 ? -5.364 13.040 8.137 1.00 58.16 95 SER A CA 1
ATOM 780 C C . SER A 1 95 ? -5.313 12.192 6.843 1.00 58.16 95 SER A C 1
ATOM 782 O O . SER A 1 95 ? -4.702 12.611 5.859 1.00 58.16 95 SER A O 1
ATOM 784 N N . LEU A 1 96 ? -6.030 11.074 6.747 1.00 58.41 96 LEU A N 1
ATOM 785 C CA . LEU A 1 96 ? -6.024 10.232 5.536 1.00 58.41 96 LEU A CA 1
ATOM 786 C C . LEU A 1 96 ? -6.635 10.948 4.318 1.00 58.41 96 LEU A C 1
ATOM 788 O O . LEU A 1 96 ? -6.181 10.778 3.186 1.00 58.41 96 LEU A O 1
ATOM 792 N N . ARG A 1 97 ? -7.591 11.854 4.554 1.00 58.22 97 ARG A N 1
ATOM 793 C CA . ARG A 1 97 ? -8.147 12.732 3.513 1.00 58.22 97 ARG A CA 1
ATOM 794 C C . ARG A 1 97 ? -7.117 13.747 3.006 1.00 58.22 97 ARG A C 1
ATOM 796 O O . ARG A 1 97 ? -7.121 14.083 1.824 1.00 58.22 97 ARG A O 1
ATOM 803 N N . LEU A 1 98 ? -6.211 14.217 3.868 1.00 54.19 98 LEU A N 1
ATOM 804 C CA . LEU A 1 98 ? -5.082 15.065 3.470 1.00 54.19 98 LEU A CA 1
ATOM 805 C C . LEU A 1 98 ? -4.074 14.280 2.610 1.00 54.19 98 LEU A C 1
ATOM 807 O O . LEU A 1 98 ? -3.523 14.839 1.668 1.00 54.19 98 LEU A O 1
ATOM 811 N N . MET A 1 99 ? -3.878 12.980 2.868 1.00 59.72 99 MET A N 1
ATOM 812 C CA . MET A 1 99 ? -2.987 12.129 2.060 1.00 59.72 99 MET A CA 1
ATOM 813 C C . MET A 1 99 ? -3.484 11.948 0.625 1.00 59.72 99 MET A C 1
ATOM 815 O O . MET A 1 99 ? -2.674 12.017 -0.295 1.00 59.72 99 MET A O 1
ATOM 819 N N . GLN A 1 100 ? -4.803 11.825 0.421 1.00 57.09 100 GLN A N 1
ATOM 820 C CA . GLN A 1 100 ? -5.403 11.856 -0.923 1.00 57.09 100 GLN A CA 1
ATOM 821 C C . GLN A 1 100 ? -5.052 13.152 -1.683 1.00 57.09 100 GLN A C 1
ATOM 823 O O . GLN A 1 100 ? -4.915 13.134 -2.899 1.00 57.09 100 GLN A O 1
ATOM 828 N N . HIS A 1 101 ? -4.855 14.277 -0.984 1.00 50.78 101 HIS A N 1
ATOM 829 C CA . HIS A 1 101 ? -4.464 15.553 -1.601 1.00 50.78 101 HIS A CA 1
ATOM 830 C C . HIS A 1 101 ? -2.938 15.718 -1.744 1.00 50.78 101 HIS A C 1
ATOM 832 O O . HIS A 1 101 ? -2.477 16.463 -2.606 1.00 50.78 101 HIS A O 1
ATOM 838 N N . LEU A 1 102 ? -2.139 15.028 -0.921 1.00 50.50 102 LEU A N 1
ATOM 839 C CA . LEU A 1 102 ? -0.667 15.083 -0.916 1.00 50.50 102 LEU A CA 1
ATOM 840 C C . LEU A 1 102 ? -0.004 14.085 -1.883 1.00 50.50 102 LEU A C 1
ATOM 842 O O . LEU A 1 102 ? 1.225 14.009 -1.942 1.00 50.50 102 LEU A O 1
ATOM 846 N N . LEU A 1 103 ? -0.810 13.378 -2.679 1.00 50.72 103 LEU A N 1
ATOM 847 C CA . LEU A 1 103 ? -0.464 12.340 -3.661 1.00 50.72 103 LEU A CA 1
ATOM 848 C C . LEU A 1 103 ? 0.571 12.723 -4.747 1.00 50.72 103 LEU A C 1
ATOM 850 O O . LEU A 1 103 ? 0.882 11.923 -5.622 1.00 50.72 103 LEU A O 1
ATOM 854 N N . LEU A 1 104 ? 1.176 13.911 -4.683 1.00 45.66 104 LEU A N 1
ATOM 855 C CA . LEU A 1 104 ? 2.216 14.365 -5.609 1.00 45.66 104 LEU A CA 1
ATOM 856 C C . LEU A 1 104 ? 3.656 14.090 -5.138 1.00 45.66 104 LEU A C 1
ATOM 858 O O . LEU A 1 104 ? 4.592 14.415 -5.868 1.00 45.66 104 LEU A O 1
ATOM 862 N N . ARG A 1 105 ? 3.886 13.504 -3.950 1.00 47.94 105 ARG A N 1
ATOM 863 C CA . ARG A 1 105 ? 5.242 13.124 -3.493 1.00 47.94 105 ARG A CA 1
ATOM 864 C C . ARG A 1 105 ? 5.235 11.824 -2.680 1.00 47.94 105 ARG A C 1
ATOM 866 O O . ARG A 1 105 ? 5.124 11.854 -1.457 1.00 47.94 105 ARG A O 1
ATOM 873 N N . GLY A 1 106 ? 5.428 10.686 -3.350 1.00 48.72 106 GLY A N 1
ATOM 874 C CA . GLY A 1 106 ? 5.380 9.320 -2.789 1.00 48.72 106 GLY A CA 1
ATOM 875 C C . GLY A 1 106 ? 6.366 8.957 -1.658 1.00 48.72 106 GLY A C 1
ATOM 876 O O . GLY A 1 106 ? 6.478 7.792 -1.313 1.00 48.72 106 GLY A O 1
ATOM 877 N N . GLN A 1 107 ? 7.078 9.914 -1.057 1.00 50.12 107 GLN A N 1
ATOM 878 C CA . GLN A 1 107 ? 8.052 9.687 0.028 1.00 50.12 107 GLN A CA 1
ATOM 879 C C . GLN A 1 107 ? 7.536 10.111 1.420 1.00 50.12 107 GLN A C 1
ATOM 881 O O . GLN A 1 107 ? 8.117 9.732 2.434 1.00 50.12 107 GLN A O 1
ATOM 886 N N . GLU A 1 108 ? 6.444 10.880 1.508 1.00 56.16 108 GLU A N 1
ATOM 887 C CA . GLU A 1 108 ? 5.968 11.451 2.785 1.00 56.16 108 GLU A CA 1
ATOM 888 C C . GLU A 1 108 ? 4.893 10.600 3.489 1.00 56.16 108 GLU A C 1
ATOM 890 O O . GLU A 1 108 ? 4.522 10.874 4.629 1.00 56.16 108 GLU A O 1
ATOM 895 N N . ILE A 1 109 ? 4.430 9.526 2.843 1.00 58.62 109 ILE A N 1
ATOM 896 C CA . ILE A 1 109 ? 3.331 8.677 3.323 1.00 58.62 109 ILE A CA 1
ATOM 897 C C . ILE A 1 109 ? 3.689 7.989 4.652 1.00 58.62 109 ILE A C 1
ATOM 899 O O . ILE A 1 109 ? 2.948 8.089 5.624 1.00 58.62 109 ILE A O 1
ATOM 903 N N . ILE A 1 110 ? 4.870 7.370 4.745 1.00 57.06 110 ILE A N 1
ATOM 904 C CA . ILE A 1 110 ? 5.303 6.634 5.948 1.00 57.06 110 ILE A CA 1
ATOM 905 C C . ILE A 1 110 ? 5.500 7.571 7.151 1.00 57.06 110 ILE A C 1
ATOM 907 O O . ILE A 1 110 ? 5.158 7.227 8.284 1.00 57.06 110 ILE A O 1
ATOM 911 N N . LYS A 1 111 ? 6.024 8.784 6.922 1.00 55.72 111 LYS A N 1
ATOM 912 C CA . LYS A 1 111 ? 6.201 9.787 7.988 1.00 55.72 111 LYS A CA 1
ATOM 913 C C . LYS A 1 111 ? 4.863 10.212 8.585 1.00 55.72 111 LYS A C 1
ATOM 915 O O . LYS A 1 111 ? 4.781 10.461 9.782 1.00 55.72 111 LYS A O 1
ATOM 920 N N . TYR A 1 112 ? 3.832 10.266 7.754 1.00 57.56 112 TYR A N 1
ATOM 921 C CA . TYR A 1 112 ? 2.507 10.715 8.134 1.00 57.56 112 TYR A CA 1
ATOM 922 C C . TYR A 1 112 ? 1.762 9.760 9.067 1.00 57.56 112 TYR A C 1
ATOM 924 O O . TYR A 1 112 ? 1.148 10.177 10.051 1.00 57.56 112 TYR A O 1
ATOM 932 N N . PHE A 1 113 ? 1.827 8.465 8.766 1.00 59.84 113 PHE A N 1
ATOM 933 C CA . PHE A 1 113 ? 1.139 7.431 9.534 1.00 59.84 113 PHE A CA 1
ATOM 934 C C . PHE A 1 113 ? 1.617 7.373 10.994 1.00 59.84 113 PHE A C 1
ATOM 936 O O . PHE A 1 113 ? 0.801 7.239 11.907 1.00 59.84 113 PHE A O 1
ATOM 943 N N . ARG A 1 114 ? 2.914 7.612 11.240 1.00 55.62 114 ARG A N 1
ATOM 944 C CA . ARG A 1 114 ? 3.508 7.627 12.590 1.00 55.62 114 ARG A CA 1
ATOM 945 C C . ARG A 1 114 ? 2.907 8.672 13.538 1.00 55.62 114 ARG A C 1
ATOM 947 O O . ARG A 1 114 ? 3.022 8.517 14.750 1.00 55.62 114 ARG A O 1
ATOM 954 N N . SER A 1 115 ? 2.269 9.723 13.025 1.00 55.19 115 SER A N 1
ATOM 955 C CA . SER A 1 115 ? 1.704 10.803 13.846 1.00 55.19 115 SER A CA 1
ATOM 956 C C . SER A 1 115 ? 0.242 10.588 14.257 1.00 55.19 115 SER A C 1
ATOM 958 O O . SER A 1 115 ? -0.260 11.346 15.082 1.00 55.19 115 SER A O 1
ATOM 960 N N . ASN A 1 116 ? -0.440 9.564 13.729 1.00 57.19 116 ASN A N 1
ATOM 961 C CA . ASN A 1 116 ? -1.909 9.490 13.729 1.00 57.19 116 ASN A CA 1
ATOM 962 C C . ASN A 1 116 ? -2.496 8.188 14.313 1.00 57.19 116 ASN A C 1
ATOM 964 O O . ASN A 1 116 ? -3.572 7.754 13.919 1.00 57.19 116 ASN A O 1
ATOM 968 N N . ARG A 1 117 ? -1.814 7.551 15.280 1.00 63.09 117 ARG A N 1
ATOM 969 C CA . ARG A 1 117 ? -2.222 6.248 15.870 1.00 63.09 117 ARG A CA 1
ATOM 970 C C . ARG A 1 117 ? -2.359 5.116 14.841 1.00 63.09 117 ARG A C 1
ATOM 972 O O . ARG A 1 117 ? -3.092 4.155 15.074 1.00 63.09 117 ARG A O 1
ATOM 979 N N . ILE A 1 118 ? -1.640 5.232 13.730 1.00 63.09 118 ILE A N 1
ATOM 980 C CA . ILE A 1 118 ? -1.504 4.172 12.742 1.00 63.09 118 ILE A CA 1
ATOM 981 C C . ILE A 1 118 ? -0.134 3.545 12.954 1.00 63.09 118 ILE A C 1
ATOM 983 O O . ILE A 1 118 ? 0.888 4.236 12.950 1.00 63.09 118 ILE A O 1
ATOM 987 N N . ILE A 1 119 ? -0.130 2.242 13.202 1.00 69.50 119 ILE A N 1
ATOM 988 C CA . ILE A 1 119 ? 1.097 1.474 13.377 1.00 69.50 119 ILE A CA 1
ATOM 989 C C . ILE A 1 119 ? 1.420 0.879 12.012 1.00 69.50 119 ILE A C 1
ATOM 991 O O . ILE A 1 119 ? 0.679 0.023 11.542 1.00 69.50 119 ILE A O 1
ATOM 995 N N . ILE A 1 120 ? 2.489 1.371 11.381 1.00 69.25 120 ILE A N 1
ATOM 996 C CA . ILE A 1 120 ? 3.078 0.704 10.215 1.00 69.25 120 ILE A CA 1
ATOM 997 C C . ILE A 1 120 ? 4.056 -0.336 10.744 1.00 69.25 120 ILE A C 1
ATOM 999 O O . ILE A 1 120 ? 4.967 0.044 11.494 1.00 69.25 120 ILE A O 1
ATOM 1003 N N . MET A 1 121 ? 3.840 -1.597 10.380 1.00 61.78 121 MET A N 1
ATOM 1004 C CA . MET A 1 121 ? 4.779 -2.687 10.646 1.00 61.78 121 MET A CA 1
ATOM 1005 C C . MET A 1 121 ? 5.831 -2.820 9.545 1.00 61.78 121 MET A C 1
ATOM 1007 O O . MET A 1 121 ? 5.570 -2.357 8.415 1.00 61.78 121 MET A O 1
#

Secondary structure (DSSP, 8-state):
-EEEEEEEEE----STT--SS----EEEEEEEEEETT-PEEEEEEEEEB--SS--S--HHHHHHH---HHHHHTPBPHHHHHHHHHHH-SS--HHHHHHHH-TT-TTSHHHHHTTTTEEE-

pLDDT: mean 80.85, std 15.87, range [45.66, 98.31]

Foldseek 3Di:
DKFKEKEFQWADDPPPPDDPDDDIDTQKMKIFMADPVRHTDPDIDIWGEQDDPCRAHDPVSCVVPVDHSVRNVPTDYPVVVLVVSCVRGPPNDCLSVVVVVVVPDPPCVVVSLVVRRYHYD

Radius of gyration: 14.97 Å; chains: 1; bounding box: 35×29×39 Å

Sequence (121 aa):
MHFLIVDFEFTMHKRYGRPRVWFPEIIEVGAVVADGYGVLQDTVYNAFVKPQFWPRISEDCTGITGIHQRDIEHGISFEQMLQSLWQMSPTQDKSLRLMQHLLLRGQEIIKYFRSNRIIIM